Protein AF-A0A2R9SRI8-F1 (afdb_monomer_lite)

Organism: NCBI:txid715225

InterPro domains:
  IPR007793 DivIVA [PF05103] (25-74)
  IPR007793 DivIVA [PTHR35794] (22-74)
  IPR019933 DivIVA domain [TIGR03544] (25-56)

Foldseek 3Di:
DDPVVVVVVVVLVVVCVVVVNDDALVNLVPDDDDDDPDDDDPVVVVVVSVVVSVVRVVVSVVVVVVVVVVVVVVVVVVVVVVDPDPPPDDDPDDDDDD

Structure (mmCIF, N/CA/C/O backbone):
data_AF-A0A2R9SRI8-F1
#
_entry.id   AF-A0A2R9SRI8-F1
#
loop_
_atom_site.group_PDB
_atom_site.id
_atom_site.type_symbol
_atom_site.label_atom_id
_atom_site.label_alt_id
_atom_site.label_comp_id
_atom_site.label_asym_id
_atom_site.label_entity_id
_atom_site.label_seq_id
_atom_site.pdbx_PDB_ins_code
_atom_site.Cartn_x
_atom_site.Cartn_y
_atom_site.Cartn_z
_atom_site.occupancy
_atom_site.B_iso_or_equiv
_atom_site.auth_seq_id
_atom_site.auth_comp_id
_atom_site.auth_asym_id
_atom_site.auth_atom_id
_atom_site.pdbx_PDB_model_num
ATOM 1 N N . MET A 1 1 ? 5.741 17.130 6.242 1.00 59.75 1 MET A N 1
ATOM 2 C CA . MET A 1 1 ? 5.419 16.284 5.076 1.00 59.75 1 MET A CA 1
ATOM 3 C C . MET A 1 1 ? 6.100 16.893 3.873 1.00 59.75 1 MET A C 1
ATOM 5 O O . MET A 1 1 ? 5.688 17.956 3.423 1.00 59.75 1 MET A O 1
ATOM 9 N N . ASP A 1 2 ? 7.175 16.266 3.415 1.00 77.88 2 ASP A N 1
ATOM 10 C CA . ASP A 1 2 ? 8.057 16.846 2.404 1.00 77.88 2 ASP A CA 1
ATOM 11 C C . ASP A 1 2 ? 7.436 16.709 1.004 1.00 77.88 2 ASP A C 1
ATOM 13 O O . ASP A 1 2 ? 6.727 15.741 0.717 1.00 77.88 2 ASP A O 1
ATOM 17 N N . GLU A 1 3 ? 7.723 17.655 0.105 1.00 84.31 3 GLU A N 1
ATOM 18 C CA . GLU A 1 3 ? 7.235 17.682 -1.292 1.00 84.31 3 GLU A CA 1
ATOM 19 C C . GLU A 1 3 ? 7.416 16.334 -2.014 1.00 84.31 3 GLU A C 1
ATOM 21 O O . GLU A 1 3 ? 6.541 15.870 -2.746 1.00 84.31 3 GLU A O 1
ATOM 26 N N . HIS A 1 4 ? 8.542 15.663 -1.767 1.00 80.19 4 HIS A N 1
ATOM 27 C CA . HIS A 1 4 ? 8.849 14.359 -2.347 1.00 80.19 4 HIS A CA 1
ATOM 28 C C . HIS A 1 4 ? 7.878 13.256 -1.889 1.00 80.19 4 HIS A C 1
ATOM 30 O O . HIS A 1 4 ? 7.446 12.426 -2.691 1.00 80.19 4 HIS A O 1
ATOM 36 N N . MET A 1 5 ? 7.484 13.269 -0.615 1.00 75.50 5 MET A N 1
ATOM 37 C CA . MET A 1 5 ? 6.524 12.317 -0.054 1.00 75.50 5 MET A CA 1
ATOM 38 C C . MET A 1 5 ? 5.129 12.537 -0.642 1.00 75.50 5 MET A C 1
ATOM 40 O O . MET A 1 5 ? 4.447 11.581 -1.009 1.00 75.50 5 MET A O 1
ATOM 44 N N . LYS A 1 6 ? 4.751 13.805 -0.837 1.00 80.44 6 LYS A N 1
ATOM 45 C CA . LYS A 1 6 ? 3.485 14.189 -1.468 1.00 80.44 6 LYS A CA 1
ATOM 46 C C . LYS A 1 6 ? 3.392 13.706 -2.917 1.00 80.44 6 LYS A C 1
ATOM 48 O O . LYS A 1 6 ? 2.408 13.078 -3.290 1.00 80.44 6 LYS A O 1
ATOM 53 N N . ARG A 1 7 ? 4.454 13.888 -3.711 1.00 84.69 7 ARG A N 1
ATOM 54 C CA . ARG A 1 7 ? 4.509 13.399 -5.104 1.00 84.69 7 ARG A CA 1
ATOM 55 C C . ARG A 1 7 ? 4.381 11.882 -5.201 1.00 84.69 7 ARG A C 1
ATOM 57 O O . ARG A 1 7 ? 3.715 11.380 -6.106 1.00 84.69 7 ARG A O 1
ATOM 64 N N . ARG A 1 8 ? 5.009 11.148 -4.277 1.00 79.38 8 ARG A N 1
ATOM 65 C CA . ARG A 1 8 ? 4.876 9.686 -4.200 1.00 79.38 8 ARG A CA 1
ATOM 66 C C . ARG A 1 8 ? 3.438 9.277 -3.898 1.00 79.38 8 ARG A C 1
ATOM 68 O O . ARG A 1 8 ? 2.916 8.408 -4.592 1.00 79.38 8 ARG A O 1
ATOM 75 N N . LEU A 1 9 ? 2.795 9.942 -2.939 1.00 78.06 9 LEU A N 1
ATOM 76 C CA . LEU A 1 9 ? 1.401 9.682 -2.582 1.00 78.06 9 LEU A CA 1
ATOM 77 C C . LEU A 1 9 ? 0.446 10.002 -3.743 1.00 78.06 9 LEU A C 1
ATOM 79 O O . LEU A 1 9 ? -0.474 9.238 -4.018 1.00 78.06 9 LEU A O 1
ATOM 83 N N . ASP A 1 10 ? 0.689 11.082 -4.486 1.00 84.19 10 ASP A N 1
ATOM 84 C CA . ASP A 1 10 ? -0.118 11.439 -5.656 1.00 84.19 10 ASP A CA 1
ATOM 85 C C . ASP A 1 10 ? 0.041 10.428 -6.800 1.00 84.19 10 ASP A C 1
ATOM 87 O O . ASP A 1 10 ? -0.947 10.043 -7.436 1.00 84.19 10 ASP A O 1
ATOM 91 N N . LYS A 1 11 ? 1.271 9.945 -7.039 1.00 83.25 11 LYS A N 1
ATOM 92 C CA . LYS A 1 11 ? 1.541 8.864 -8.001 1.00 83.25 11 LYS A CA 1
ATOM 93 C C . LYS A 1 11 ? 0.811 7.585 -7.583 1.00 83.25 11 LYS A C 1
ATOM 95 O O . LYS A 1 11 ? 0.127 6.991 -8.415 1.00 83.25 11 LYS A O 1
ATOM 100 N N . GLN A 1 12 ? 0.890 7.215 -6.304 1.00 79.31 12 GLN A N 1
ATOM 101 C CA . GLN A 1 12 ? 0.188 6.064 -5.737 1.00 79.31 12 GLN A CA 1
ATOM 102 C C . GLN A 1 12 ? -1.330 6.182 -5.911 1.00 79.31 12 GLN A C 1
ATOM 104 O O . GLN A 1 12 ? -1.955 5.296 -6.492 1.00 79.31 12 GLN A O 1
ATOM 109 N N . LYS A 1 13 ? -1.927 7.311 -5.516 1.00 81.69 13 LYS A N 1
ATOM 110 C CA . LYS A 1 13 ? -3.370 7.558 -5.659 1.00 81.69 13 LYS A CA 1
ATOM 111 C C . LYS A 1 13 ? -3.828 7.537 -7.115 1.00 81.69 13 LYS A C 1
ATOM 113 O O . LYS A 1 13 ? -4.921 7.059 -7.416 1.00 81.69 13 LYS A O 1
ATOM 118 N N . LYS A 1 14 ? -3.013 8.054 -8.040 1.00 85.31 14 LYS A N 1
ATOM 119 C CA . LYS A 1 14 ? -3.307 7.998 -9.478 1.00 85.31 14 LYS A CA 1
ATOM 120 C C . LYS A 1 14 ? -3.296 6.559 -9.999 1.00 85.31 14 LYS A C 1
ATOM 122 O O . LYS A 1 14 ? -4.216 6.190 -10.725 1.00 85.31 14 LYS A O 1
ATOM 127 N N . LEU A 1 15 ? -2.296 5.766 -9.612 1.00 81.56 15 LEU A N 1
ATOM 128 C CA . LEU A 1 15 ? -2.197 4.349 -9.972 1.00 81.56 15 LEU A CA 1
ATOM 129 C C . LEU A 1 15 ? -3.392 3.553 -9.444 1.00 81.56 15 LEU A C 1
ATOM 131 O O . LEU A 1 15 ? -4.014 2.814 -10.200 1.00 81.56 15 LEU A O 1
ATOM 135 N N . PHE A 1 16 ? -3.769 3.763 -8.183 1.00 82.06 16 PHE A N 1
ATOM 136 C CA . PHE A 1 16 ? -4.883 3.051 -7.556 1.00 82.06 16 PHE A CA 1
ATOM 137 C C . PHE A 1 16 ? -6.209 3.342 -8.256 1.00 82.06 16 PHE A C 1
ATOM 139 O O . PHE A 1 16 ? -6.934 2.411 -8.599 1.00 82.06 16 PHE A O 1
ATOM 146 N N . ARG A 1 17 ? -6.473 4.608 -8.606 1.00 83.94 17 ARG A N 1
ATOM 147 C CA . ARG A 1 17 ? -7.649 4.966 -9.416 1.00 83.94 17 ARG A CA 1
ATOM 148 C C . ARG A 1 17 ? -7.664 4.286 -10.783 1.00 83.94 17 ARG A C 1
ATOM 150 O O . ARG A 1 17 ? -8.725 3.868 -11.230 1.00 83.94 17 ARG A O 1
ATOM 157 N N . GLN A 1 18 ? -6.514 4.181 -11.447 1.00 83.62 18 GLN A N 1
ATOM 158 C CA . GLN A 1 18 ? -6.421 3.550 -12.765 1.00 83.62 18 GLN A CA 1
ATOM 159 C C . GLN A 1 18 ? -6.640 2.030 -12.703 1.00 83.62 18 GLN A C 1
ATOM 161 O O . GLN A 1 18 ? -7.193 1.458 -13.637 1.00 83.62 18 GLN A O 1
ATOM 166 N N . LEU A 1 19 ? -6.237 1.394 -11.601 1.00 81.50 19 LEU A N 1
ATOM 167 C CA . LEU A 1 19 ? -6.412 -0.040 -11.356 1.00 81.50 19 LEU A CA 1
ATOM 168 C C . LEU A 1 19 ? -7.759 -0.387 -10.697 1.00 81.50 19 LEU A C 1
ATOM 170 O O . LEU A 1 19 ? -8.041 -1.560 -10.475 1.00 81.50 19 LEU A O 1
ATOM 174 N N . GLY A 1 20 ? -8.593 0.608 -10.377 1.00 84.12 20 GLY A N 1
ATOM 175 C CA . GLY A 1 20 ? -9.874 0.402 -9.694 1.00 84.12 20 GLY A CA 1
ATOM 176 C C . GLY A 1 20 ? -9.751 0.051 -8.205 1.00 84.12 20 GLY A C 1
ATOM 177 O O . GLY A 1 20 ? -10.713 -0.432 -7.613 1.00 84.12 20 GLY A O 1
ATOM 178 N N . ILE A 1 21 ? -8.593 0.298 -7.588 1.00 85.81 21 ILE A N 1
ATOM 179 C CA . ILE A 1 21 ? -8.342 0.059 -6.162 1.00 85.81 21 ILE A CA 1
ATOM 180 C C . ILE A 1 21 ? -8.866 1.256 -5.360 1.00 85.81 21 ILE A C 1
ATOM 182 O O . ILE A 1 21 ? -8.500 2.402 -5.624 1.00 85.81 21 ILE A O 1
ATOM 186 N N . GLN A 1 22 ? -9.735 0.990 -4.382 1.00 81.75 22 GLN A N 1
ATOM 187 C CA . GLN A 1 22 ? -10.434 2.032 -3.617 1.0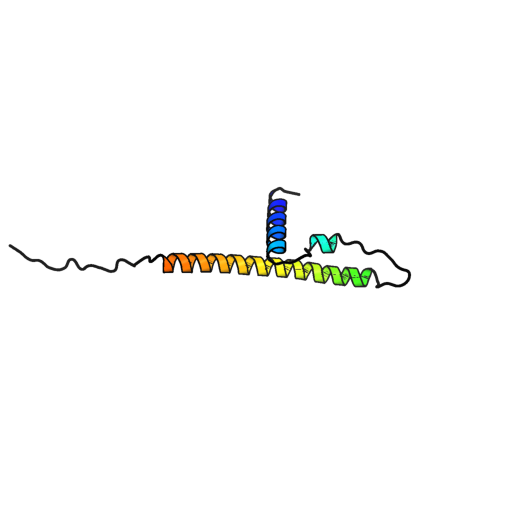0 81.75 22 GLN A CA 1
ATOM 188 C C . GLN A 1 22 ? -9.812 2.352 -2.253 1.00 81.75 22 GLN A C 1
ATOM 190 O O . GLN A 1 22 ? -10.100 3.412 -1.702 1.00 81.75 22 GLN A O 1
ATOM 195 N N . LEU A 1 23 ? -8.981 1.462 -1.711 1.00 85.56 23 LEU A N 1
ATOM 196 C CA . LEU A 1 23 ? -8.376 1.601 -0.386 1.00 85.56 23 LEU A CA 1
ATOM 197 C C . LEU A 1 23 ? -6.857 1.736 -0.514 1.00 85.56 23 LEU A C 1
ATOM 199 O O . LEU A 1 23 ? -6.237 1.041 -1.318 1.00 85.56 23 LEU A O 1
ATOM 203 N N . ASP A 1 24 ? -6.266 2.631 0.274 1.00 84.44 24 ASP A N 1
ATOM 204 C CA . ASP A 1 24 ? -4.822 2.721 0.490 1.00 84.44 24 ASP A CA 1
ATOM 205 C C . ASP A 1 24 ? -4.495 2.547 1.979 1.00 84.44 24 ASP A C 1
ATOM 207 O O . ASP A 1 24 ? -5.368 2.682 2.838 1.00 84.44 24 ASP A O 1
ATOM 211 N N . ALA A 1 25 ? -3.235 2.220 2.278 1.00 86.88 25 ALA A N 1
ATOM 212 C CA . ALA A 1 25 ? -2.755 2.004 3.645 1.00 86.88 25 ALA A CA 1
ATOM 213 C C . ALA A 1 25 ? -3.121 3.172 4.581 1.00 86.88 25 ALA A C 1
ATOM 215 O O . ALA A 1 25 ? -3.558 2.960 5.708 1.00 86.88 25 ALA A O 1
ATOM 216 N N . LEU A 1 26 ? -3.029 4.408 4.076 1.00 86.00 26 LEU A N 1
ATOM 217 C CA . LEU A 1 26 ? -3.376 5.612 4.826 1.00 86.00 26 LEU A CA 1
ATOM 218 C C . LEU A 1 26 ? -4.878 5.688 5.139 1.00 86.00 26 LEU A C 1
ATOM 220 O O . LEU A 1 26 ? -5.251 5.937 6.278 1.00 86.00 26 LEU A O 1
ATOM 224 N N . SER A 1 27 ? -5.745 5.432 4.157 1.00 88.38 27 SER A N 1
ATOM 225 C CA . SER A 1 27 ? -7.204 5.459 4.338 1.00 88.38 27 SER A CA 1
ATOM 226 C C . SER A 1 27 ? -7.694 4.363 5.280 1.00 88.38 27 SER A C 1
ATOM 228 O O . SER A 1 27 ? -8.726 4.544 5.922 1.00 88.38 27 SER A O 1
ATOM 230 N N . ILE A 1 28 ? -6.991 3.226 5.334 1.00 89.12 28 ILE A N 1
ATOM 231 C CA . ILE A 1 28 ? -7.282 2.137 6.273 1.00 89.12 28 ILE A CA 1
ATOM 232 C C . ILE A 1 28 ? -6.853 2.550 7.684 1.00 89.12 28 ILE A C 1
ATOM 234 O O . ILE A 1 28 ? -7.649 2.423 8.607 1.00 89.12 28 ILE A O 1
ATOM 238 N N . HIS A 1 29 ? -5.658 3.126 7.837 1.00 88.00 29 HIS A N 1
ATOM 239 C CA . HIS A 1 29 ? -5.156 3.608 9.125 1.00 88.00 29 HIS A CA 1
ATOM 240 C C . HIS A 1 29 ? -5.999 4.755 9.716 1.00 88.00 29 HIS A C 1
ATOM 242 O O . HIS A 1 29 ? -6.252 4.798 10.913 1.00 88.00 29 HIS A O 1
ATOM 248 N N . GLU A 1 30 ? -6.487 5.679 8.884 1.00 88.06 30 GLU A N 1
ATOM 249 C CA . GLU A 1 30 ? -7.335 6.800 9.324 1.00 88.06 30 GLU A CA 1
ATOM 250 C C . GLU A 1 30 ? -8.807 6.393 9.567 1.00 88.06 30 GLU A C 1
ATOM 252 O O . GLU A 1 30 ? -9.643 7.221 9.959 1.00 88.06 30 GLU A O 1
ATOM 257 N N . LYS A 1 31 ? -9.171 5.127 9.311 1.00 89.25 31 LYS A N 1
ATOM 258 C CA . LYS A 1 31 ? -10.554 4.658 9.390 1.00 89.25 31 LYS A CA 1
ATOM 259 C C . LYS A 1 31 ? -10.990 4.468 10.840 1.00 89.25 31 LYS A C 1
ATOM 261 O O . LYS A 1 31 ? -10.614 3.512 11.498 1.00 89.25 31 LYS A O 1
ATOM 266 N N . ASN A 1 32 ? -11.912 5.315 11.292 1.00 85.94 32 ASN A N 1
ATOM 267 C CA . ASN A 1 32 ? -12.579 5.140 12.582 1.00 85.94 32 ASN A CA 1
ATOM 268 C C . ASN A 1 32 ? -13.928 4.420 12.427 1.00 85.94 32 ASN A C 1
ATOM 270 O O . ASN A 1 32 ? -14.764 4.810 11.600 1.00 85.94 32 ASN A O 1
ATOM 274 N N . PHE A 1 33 ? -14.160 3.392 13.247 1.00 87.88 33 PHE A N 1
ATOM 275 C CA . PHE A 1 33 ? -15.424 2.656 13.314 1.00 87.88 33 PHE A CA 1
ATOM 276 C C . PHE A 1 33 ? -16.281 3.141 14.488 1.00 87.88 33 PHE A C 1
ATOM 278 O O . PHE A 1 33 ? -15.776 3.470 15.558 1.00 87.88 33 PHE A O 1
ATOM 285 N N . SER A 1 34 ? -17.601 3.209 14.294 1.00 85.44 34 SER A N 1
ATOM 286 C CA . SER A 1 34 ? -18.528 3.586 15.362 1.00 85.44 34 SER A CA 1
ATOM 287 C C . SER A 1 34 ? -18.885 2.388 16.239 1.00 85.44 34 SER A C 1
ATOM 289 O O . SER A 1 34 ? -19.266 1.326 15.743 1.00 85.44 34 SER A O 1
ATOM 291 N N . ASN A 1 35 ? -18.825 2.584 17.555 1.00 83.88 35 ASN A N 1
ATOM 292 C CA . ASN A 1 35 ? -19.198 1.553 18.518 1.00 83.88 35 ASN A CA 1
ATOM 293 C C . ASN A 1 35 ? -20.715 1.347 18.549 1.00 83.88 35 ASN A C 1
ATOM 295 O O . ASN A 1 35 ? -21.494 2.298 18.634 1.00 83.88 35 ASN A O 1
ATOM 299 N N . 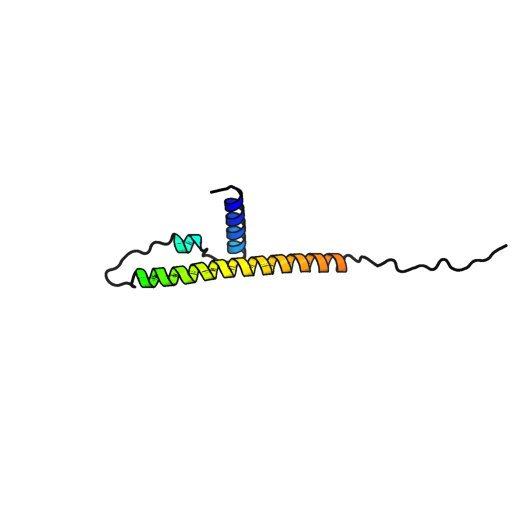LYS A 1 36 ? -21.137 0.082 18.510 1.00 87.50 36 LYS A N 1
ATOM 300 C CA . LYS A 1 36 ? -22.530 -0.350 18.678 1.00 87.50 36 LYS A CA 1
ATOM 301 C C . LYS A 1 36 ? -22.619 -1.333 19.844 1.00 87.50 36 LYS A C 1
ATOM 303 O O . LYS A 1 36 ? -21.647 -2.004 20.161 1.00 87.50 36 LYS A O 1
ATOM 308 N N . LEU A 1 37 ? -23.807 -1.447 20.449 1.00 80.06 37 LEU A N 1
ATOM 309 C CA . LEU A 1 37 ? -24.078 -2.301 21.624 1.00 80.06 37 LEU A CA 1
ATOM 310 C C . LEU A 1 37 ? -23.695 -3.786 21.418 1.00 80.06 37 LEU A C 1
ATOM 312 O O . LEU A 1 37 ? -23.471 -4.514 22.378 1.00 80.06 37 LEU A O 1
ATOM 316 N N . ARG A 1 38 ? -23.626 -4.234 20.161 1.00 86.38 38 ARG A N 1
ATOM 317 C CA . ARG A 1 38 ? -22.921 -5.443 19.729 1.00 86.38 38 ARG A CA 1
ATOM 318 C C . ARG A 1 38 ? -21.977 -5.056 18.598 1.00 86.38 38 ARG A C 1
ATOM 320 O O . ARG A 1 38 ? -22.408 -4.384 17.659 1.00 86.38 38 ARG A O 1
ATOM 327 N N . GLY A 1 39 ? -20.735 -5.503 18.684 1.00 85.62 39 GLY A N 1
ATOM 328 C CA . GLY A 1 39 ? -19.693 -5.244 17.702 1.00 85.62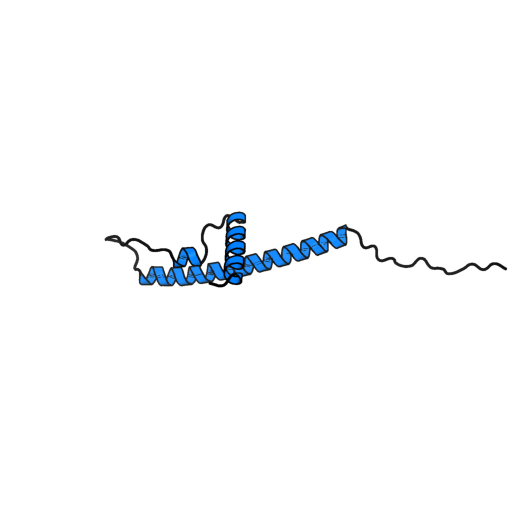 39 GLY A CA 1
ATOM 329 C C . GLY A 1 39 ? -18.531 -6.209 17.886 1.00 85.62 39 GLY A C 1
ATOM 330 O O . GLY A 1 39 ? -18.539 -7.013 18.819 1.00 85.62 39 GLY A O 1
ATOM 331 N N . TYR A 1 40 ? -17.576 -6.127 16.968 1.00 89.19 40 TYR A N 1
ATOM 332 C CA . TYR A 1 40 ? -16.287 -6.793 17.101 1.00 89.19 40 TYR A CA 1
ATOM 333 C C . TYR A 1 40 ? -15.445 -6.102 18.174 1.00 89.19 40 TYR A C 1
ATOM 335 O O . TYR A 1 40 ? -15.670 -4.924 18.472 1.00 89.19 40 TYR A O 1
ATOM 343 N N . ASP A 1 41 ? -14.508 -6.848 18.750 1.00 89.69 41 ASP A N 1
ATOM 344 C CA . ASP A 1 41 ? -13.516 -6.281 19.653 1.00 89.69 41 ASP A CA 1
ATOM 345 C C . ASP A 1 41 ? -12.637 -5.286 18.880 1.00 89.69 41 ASP A C 1
ATOM 347 O O . ASP A 1 41 ? -12.224 -5.560 17.752 1.00 89.69 41 ASP A O 1
ATOM 351 N N . GLN A 1 42 ? -12.404 -4.109 19.460 1.00 89.56 42 GLN A N 1
ATOM 352 C CA . GLN A 1 42 ? -11.609 -3.070 18.808 1.00 89.56 42 GLN A CA 1
ATOM 353 C C . GLN A 1 42 ? -10.156 -3.513 18.625 1.00 89.56 42 GLN A C 1
ATOM 355 O O . GLN A 1 42 ? -9.596 -3.276 17.563 1.00 89.56 42 GLN A O 1
ATOM 360 N N . GLU A 1 43 ? -9.574 -4.202 19.608 1.00 90.62 43 GLU A N 1
ATOM 361 C CA . GLU A 1 43 ? -8.178 -4.645 19.554 1.00 90.62 43 GLU A CA 1
ATOM 362 C C . GLU A 1 43 ? -7.982 -5.738 18.495 1.00 90.62 43 GLU A C 1
ATOM 364 O O . GLU A 1 43 ? -6.989 -5.736 17.768 1.00 90.62 43 GLU A O 1
ATOM 369 N N . GLU A 1 44 ? -8.952 -6.649 18.356 1.00 93.31 44 GLU A N 1
ATOM 370 C CA . GLU A 1 44 ? -8.929 -7.687 17.316 1.00 93.31 44 GLU A CA 1
ATOM 371 C C . GLU A 1 44 ? -9.051 -7.074 15.914 1.00 93.31 44 GLU A C 1
ATOM 373 O O . GLU A 1 44 ? -8.329 -7.462 14.992 1.00 93.31 44 GLU A O 1
ATOM 378 N N . VAL A 1 45 ? -9.939 -6.087 15.754 1.00 91.69 45 VAL A N 1
ATOM 379 C CA . VAL A 1 45 ? -10.094 -5.359 14.491 1.00 91.69 45 VAL A CA 1
ATOM 380 C C . VAL A 1 45 ? -8.829 -4.577 14.162 1.00 91.69 45 VAL A C 1
ATOM 382 O O . VAL A 1 45 ? -8.364 -4.668 13.031 1.00 91.69 45 VAL A O 1
ATOM 385 N N . ASP A 1 46 ? -8.247 -3.859 15.119 1.00 90.75 46 ASP A N 1
ATOM 386 C CA . ASP A 1 46 ? -7.041 -3.061 14.891 1.00 90.75 46 ASP A CA 1
ATOM 387 C C . ASP A 1 46 ? -5.848 -3.951 14.518 1.00 90.75 46 ASP A C 1
ATOM 389 O O . ASP A 1 46 ? -5.184 -3.688 13.516 1.00 90.75 46 ASP A O 1
ATOM 393 N N . SER A 1 47 ? -5.642 -5.071 15.224 1.00 94.38 47 SER A N 1
ATOM 394 C CA . SER A 1 47 ? -4.598 -6.047 14.876 1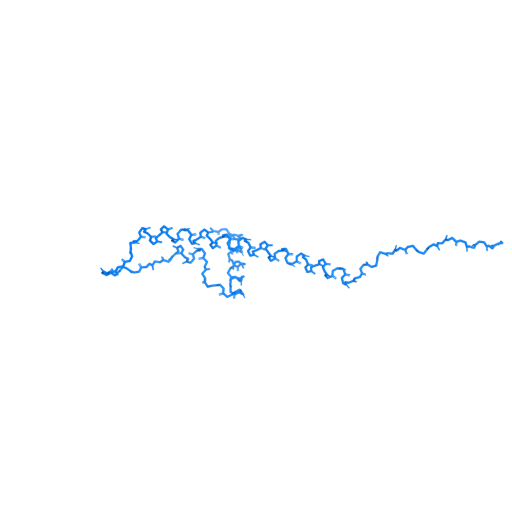.00 94.38 47 SER A CA 1
ATOM 395 C C . SER A 1 47 ? -4.777 -6.592 13.458 1.00 94.38 47 SER A C 1
ATOM 397 O O . SER A 1 47 ? -3.805 -6.739 12.718 1.00 94.38 47 SER A O 1
ATOM 399 N N . PHE A 1 48 ? -6.016 -6.878 13.050 1.00 94.44 48 PHE A N 1
ATOM 400 C CA . PHE A 1 48 ? -6.297 -7.316 11.686 1.00 94.44 48 PHE A CA 1
ATOM 401 C C . PHE A 1 48 ? -6.041 -6.200 10.662 1.00 94.44 48 PHE A C 1
ATOM 403 O O . PHE A 1 48 ? -5.486 -6.448 9.592 1.00 94.44 48 PHE A O 1
ATOM 410 N N . LEU A 1 49 ? -6.424 -4.958 10.969 1.00 94.25 49 LEU A N 1
ATOM 411 C CA . LEU A 1 49 ? -6.199 -3.820 10.079 1.00 94.25 49 LEU A CA 1
ATOM 412 C C . LEU A 1 49 ? -4.710 -3.513 9.909 1.00 94.25 49 LEU A C 1
ATOM 414 O O . LEU A 1 49 ? -4.314 -3.161 8.800 1.00 94.25 49 LEU A O 1
ATOM 418 N N . ASP A 1 50 ? -3.883 -3.715 10.934 1.00 92.94 50 ASP A N 1
ATOM 419 C CA . ASP A 1 50 ? -2.425 -3.591 10.838 1.00 92.94 50 ASP A CA 1
ATOM 420 C C . ASP A 1 50 ? -1.813 -4.614 9.865 1.00 92.94 50 ASP A C 1
ATOM 422 O O . ASP A 1 50 ? -0.914 -4.278 9.085 1.00 92.94 50 ASP A O 1
ATOM 426 N N . GLU A 1 51 ? -2.310 -5.854 9.854 1.00 95.19 51 GLU A N 1
ATOM 427 C CA . GLU A 1 51 ? -1.910 -6.870 8.868 1.00 95.19 51 GLU A CA 1
ATOM 428 C C . GLU A 1 51 ? -2.364 -6.483 7.454 1.00 95.19 51 GLU A C 1
ATOM 430 O O . GLU A 1 51 ? -1.576 -6.519 6.504 1.00 95.19 51 GLU A O 1
ATOM 435 N N . VAL A 1 52 ? -3.611 -6.023 7.311 1.00 93.12 52 VAL A N 1
ATOM 436 C CA . VAL A 1 52 ? -4.143 -5.562 6.022 1.00 93.12 52 VAL A CA 1
ATOM 437 C C . VAL A 1 52 ? -3.348 -4.361 5.500 1.00 93.12 52 VAL A C 1
ATOM 439 O O . VAL A 1 52 ? -3.047 -4.301 4.308 1.00 93.12 52 VAL A O 1
ATOM 442 N N . ILE A 1 53 ? -2.963 -3.416 6.359 1.00 91.62 53 ILE A N 1
ATOM 443 C CA . ILE A 1 53 ? -2.128 -2.269 5.982 1.00 91.62 53 ILE A CA 1
ATOM 444 C C . ILE A 1 53 ? -0.794 -2.750 5.401 1.00 91.62 53 ILE A C 1
ATOM 446 O O . ILE A 1 53 ? -0.421 -2.319 4.306 1.00 91.62 53 ILE A O 1
ATOM 450 N N . GLN A 1 54 ? -0.115 -3.682 6.078 1.00 92.88 54 GLN A N 1
ATOM 451 C CA . GLN A 1 54 ? 1.149 -4.253 5.600 1.00 92.88 54 GLN A CA 1
ATOM 452 C C . GLN A 1 54 ? 0.999 -4.924 4.231 1.00 92.88 54 GLN A C 1
ATOM 454 O O . GLN A 1 54 ? 1.847 -4.746 3.351 1.00 92.88 54 GLN A O 1
ATOM 459 N N . ASP A 1 55 ? -0.085 -5.664 4.015 1.00 92.06 55 ASP A N 1
ATOM 460 C CA . ASP A 1 55 ? -0.344 -6.310 2.730 1.00 92.06 55 ASP A CA 1
ATOM 461 C C . ASP A 1 55 ? -0.620 -5.295 1.618 1.00 92.06 55 ASP A C 1
ATOM 463 O O . ASP A 1 55 ? -0.099 -5.435 0.510 1.00 92.06 55 ASP A O 1
ATOM 467 N N . TYR A 1 56 ? -1.359 -4.220 1.899 1.00 89.19 56 TYR A N 1
ATOM 468 C CA . TYR A 1 56 ? -1.585 -3.146 0.927 1.00 89.19 56 TYR A CA 1
ATOM 469 C C . TYR A 1 56 ? -0.292 -2.410 0.549 1.00 89.19 56 TYR A C 1
ATOM 471 O O . TYR A 1 56 ? -0.118 -2.029 -0.615 1.00 89.19 56 TYR A O 1
ATOM 479 N N . GLU A 1 57 ? 0.644 -2.245 1.486 1.00 87.25 57 GLU A N 1
ATOM 480 C CA . GLU A 1 57 ? 1.980 -1.723 1.183 1.00 87.25 57 GLU A CA 1
ATOM 481 C C . GLU A 1 57 ? 2.780 -2.680 0.291 1.00 87.25 57 GLU A C 1
ATOM 483 O O . GLU A 1 57 ? 3.384 -2.248 -0.700 1.00 87.25 57 GLU A O 1
ATOM 488 N N . ARG A 1 58 ? 2.741 -3.986 0.584 1.00 90.62 58 ARG A N 1
ATOM 489 C CA . ARG A 1 58 ? 3.390 -5.019 -0.239 1.00 90.62 58 ARG A CA 1
ATOM 490 C C . ARG A 1 58 ? 2.801 -5.070 -1.644 1.00 90.62 58 ARG A C 1
ATOM 492 O O . ARG A 1 58 ? 3.559 -5.053 -2.611 1.00 90.62 58 ARG A O 1
ATOM 499 N N . PHE A 1 59 ? 1.475 -5.054 -1.779 1.00 87.38 59 PHE A N 1
ATOM 500 C CA . PHE A 1 59 ? 0.809 -5.017 -3.080 1.00 87.38 59 PHE A CA 1
ATOM 501 C C . PHE A 1 59 ? 1.208 -3.783 -3.879 1.00 87.38 59 PHE A C 1
ATOM 503 O O . PHE A 1 59 ? 1.499 -3.901 -5.068 1.00 87.38 59 PHE A O 1
ATOM 510 N N . TYR A 1 60 ? 1.286 -2.613 -3.242 1.00 84.81 60 TYR A N 1
ATOM 511 C CA . TYR A 1 60 ? 1.757 -1.407 -3.916 1.00 84.81 60 TYR A CA 1
ATOM 512 C C . TYR A 1 60 ? 3.189 -1.564 -4.443 1.00 84.81 60 TYR A C 1
ATOM 514 O O . TYR A 1 60 ? 3.449 -1.246 -5.606 1.00 84.81 60 TYR A O 1
ATOM 522 N N . ALA A 1 61 ? 4.106 -2.084 -3.622 1.00 87.81 61 ALA A N 1
ATOM 523 C CA . ALA A 1 61 ? 5.486 -2.322 -4.034 1.00 87.81 61 ALA A CA 1
ATOM 524 C C . ALA A 1 61 ? 5.568 -3.304 -5.215 1.00 87.81 61 ALA A C 1
ATOM 526 O O . ALA A 1 61 ? 6.243 -3.018 -6.203 1.00 87.81 61 ALA A O 1
ATOM 527 N N . THR A 1 62 ? 4.832 -4.419 -5.155 1.00 89.25 62 THR A N 1
ATOM 528 C CA . THR A 1 62 ? 4.792 -5.421 -6.229 1.00 89.25 62 THR A CA 1
ATOM 529 C C . THR A 1 62 ? 4.193 -4.867 -7.518 1.00 89.25 62 THR A C 1
ATOM 531 O O . THR A 1 62 ? 4.741 -5.099 -8.591 1.00 89.25 62 THR A O 1
ATOM 534 N N . ILE A 1 63 ? 3.091 -4.118 -7.437 1.00 87.50 63 ILE A N 1
ATOM 535 C CA . ILE A 1 63 ? 2.462 -3.502 -8.612 1.00 87.50 63 ILE A CA 1
ATOM 536 C C . ILE A 1 63 ? 3.408 -2.482 -9.246 1.00 87.50 63 ILE A C 1
ATOM 538 O O . ILE A 1 63 ? 3.541 -2.467 -10.468 1.00 87.50 63 ILE A O 1
ATOM 542 N N . SER A 1 64 ? 4.079 -1.652 -8.440 1.00 86.12 64 SER A N 1
ATOM 543 C CA . SER A 1 64 ? 5.046 -0.681 -8.959 1.00 86.12 64 SER A CA 1
ATOM 544 C C . SER A 1 64 ? 6.198 -1.380 -9.679 1.00 86.12 64 SER A C 1
ATOM 546 O O . SER A 1 64 ? 6.485 -1.031 -10.818 1.00 86.12 64 SER A O 1
ATOM 548 N N . ASP A 1 65 ? 6.805 -2.393 -9.056 1.00 90.19 65 ASP A N 1
ATOM 549 C CA . ASP A 1 65 ? 7.906 -3.164 -9.650 1.00 90.19 65 ASP A CA 1
ATOM 550 C C . ASP A 1 65 ? 7.479 -3.867 -10.950 1.00 90.19 65 ASP A C 1
ATOM 552 O O . ASP A 1 65 ? 8.184 -3.824 -11.958 1.00 90.19 65 ASP A O 1
ATOM 556 N N . LEU A 1 66 ? 6.283 -4.463 -10.968 1.00 89.56 66 LEU A N 1
ATOM 557 C CA . LEU A 1 66 ? 5.743 -5.107 -12.163 1.00 89.56 66 LEU A CA 1
ATOM 558 C C . LEU A 1 66 ? 5.501 -4.097 -13.294 1.00 89.56 66 LEU A C 1
ATOM 560 O O . LEU A 1 66 ? 5.794 -4.389 -14.452 1.00 89.56 66 LEU A O 1
ATOM 564 N N . MET A 1 67 ? 4.975 -2.913 -12.976 1.00 86.06 67 MET A N 1
ATOM 565 C CA . MET A 1 67 ? 4.750 -1.857 -13.961 1.00 86.06 67 MET A CA 1
ATOM 566 C C . MET A 1 67 ? 6.056 -1.290 -14.510 1.00 86.06 67 MET A C 1
ATOM 568 O O . MET A 1 67 ? 6.140 -1.073 -15.717 1.00 86.06 67 MET A O 1
ATOM 572 N N . ASP A 1 68 ? 7.064 -1.090 -13.662 1.00 89.00 68 ASP A N 1
ATOM 573 C CA . ASP A 1 68 ? 8.382 -0.610 -14.081 1.00 89.00 68 ASP A CA 1
ATOM 574 C C . ASP A 1 68 ? 9.041 -1.631 -15.030 1.00 89.00 68 ASP A C 1
ATOM 576 O O . ASP A 1 68 ? 9.461 -1.273 -16.133 1.00 89.00 68 ASP A O 1
ATOM 580 N N . LYS A 1 69 ? 9.001 -2.928 -14.686 1.00 90.62 69 LYS A N 1
ATOM 581 C CA . LYS A 1 69 ? 9.453 -4.024 -15.568 1.00 90.62 69 LYS A CA 1
ATOM 582 C C . LYS A 1 69 ? 8.675 -4.083 -16.878 1.00 90.62 69 LYS A C 1
ATOM 584 O O . LYS A 1 69 ? 9.257 -4.290 -17.941 1.00 90.62 69 LYS A O 1
ATOM 589 N N . TRP A 1 70 ? 7.355 -3.908 -16.827 1.00 89.19 70 TRP A N 1
ATOM 590 C CA . TRP A 1 70 ? 6.525 -3.898 -18.030 1.00 89.19 70 TRP A CA 1
ATOM 591 C C . TRP A 1 70 ? 6.881 -2.718 -18.940 1.00 89.19 70 TRP A C 1
ATOM 593 O O . TRP A 1 70 ? 7.012 -2.897 -20.149 1.00 89.19 70 TRP A O 1
ATOM 603 N N . GLN A 1 71 ? 7.093 -1.526 -18.376 1.00 88.50 71 GLN A N 1
ATOM 604 C CA . GLN A 1 71 ? 7.531 -0.350 -19.129 1.00 88.50 71 GLN A CA 1
ATOM 605 C C . GLN A 1 71 ? 8.899 -0.565 -19.781 1.00 88.50 71 GLN A C 1
ATOM 607 O O . GLN A 1 71 ? 9.052 -0.275 -20.968 1.00 88.50 71 GLN A O 1
ATOM 612 N N . GLU A 1 72 ? 9.865 -1.117 -19.047 1.00 90.25 72 GLU A N 1
ATOM 613 C CA . GLU A 1 72 ? 11.189 -1.456 -19.575 1.00 90.25 72 GLU A CA 1
ATOM 614 C C . GLU A 1 72 ? 11.092 -2.447 -20.743 1.00 90.25 72 GLU A C 1
ATOM 616 O O . GLU A 1 72 ? 11.639 -2.208 -21.821 1.00 90.25 72 GLU A O 1
ATOM 621 N N . GLN A 1 73 ? 10.304 -3.514 -20.588 1.00 88.88 73 GLN A N 1
ATOM 622 C CA . GLN A 1 73 ? 10.067 -4.480 -21.662 1.00 88.88 73 GLN A CA 1
ATOM 623 C C . GLN A 1 73 ? 9.408 -3.846 -22.892 1.00 88.88 73 GLN A C 1
ATOM 625 O O . GLN A 1 73 ? 9.782 -4.173 -24.019 1.00 88.88 73 GLN A O 1
ATOM 630 N N . GLN A 1 74 ? 8.448 -2.934 -22.714 1.00 88.56 74 GLN A N 1
ATOM 631 C CA . GLN A 1 74 ? 7.820 -2.228 -23.836 1.00 88.56 74 GLN A CA 1
ATOM 632 C C . GLN A 1 74 ? 8.819 -1.350 -24.599 1.00 88.56 74 GLN A C 1
ATOM 634 O O . GLN A 1 74 ? 8.742 -1.281 -25.826 1.00 88.56 74 GLN A O 1
ATOM 639 N N . ILE A 1 75 ? 9.765 -0.709 -23.903 1.00 87.00 75 ILE A N 1
ATOM 640 C CA . ILE A 1 75 ? 10.840 0.073 -24.531 1.00 87.00 75 ILE A CA 1
ATOM 641 C C . ILE A 1 75 ? 11.746 -0.849 -25.350 1.00 87.00 75 ILE A C 1
ATOM 643 O O . ILE A 1 75 ? 11.943 -0.603 -26.535 1.00 87.00 75 ILE A O 1
ATOM 647 N N . ILE A 1 76 ? 12.191 -1.966 -24.772 1.00 86.06 76 ILE A N 1
ATOM 648 C CA . ILE A 1 76 ? 13.029 -2.950 -25.474 1.00 86.06 76 ILE A CA 1
ATOM 649 C C . ILE A 1 76 ? 12.319 -3.483 -26.727 1.00 86.06 76 ILE A C 1
ATOM 651 O O . ILE A 1 76 ? 12.899 -3.526 -27.811 1.00 86.06 76 ILE A O 1
ATOM 655 N N . ILE A 1 77 ? 11.040 -3.860 -26.611 1.00 86.69 77 ILE A N 1
ATOM 656 C CA . ILE A 1 77 ? 10.242 -4.333 -27.751 1.00 86.69 77 ILE A CA 1
ATOM 657 C C . ILE A 1 77 ? 10.113 -3.240 -28.813 1.00 86.69 77 ILE A C 1
ATOM 659 O O . ILE A 1 77 ? 10.188 -3.542 -30.005 1.00 86.69 77 ILE A O 1
ATOM 663 N N . ARG A 1 78 ? 9.906 -1.983 -28.407 1.00 86.56 78 ARG A N 1
ATOM 664 C CA . ARG A 1 78 ? 9.838 -0.841 -29.322 1.00 86.56 78 ARG A CA 1
ATOM 665 C C . ARG A 1 78 ? 11.154 -0.661 -30.072 1.00 86.56 78 ARG A C 1
ATOM 667 O O . ARG A 1 78 ? 11.100 -0.512 -31.287 1.00 86.56 78 ARG A O 1
ATOM 674 N N . ASP A 1 79 ? 12.289 -0.706 -29.388 1.00 84.31 79 ASP A N 1
ATOM 675 C CA . ASP A 1 79 ? 13.609 -0.491 -29.989 1.00 84.31 79 ASP A CA 1
ATOM 676 C C . ASP A 1 79 ? 13.984 -1.627 -30.952 1.00 84.31 79 ASP A C 1
ATOM 678 O O . ASP A 1 79 ? 14.463 -1.380 -32.060 1.00 84.31 79 ASP A O 1
ATOM 682 N N . LEU A 1 80 ? 13.655 -2.874 -30.595 1.00 81.19 80 LEU A N 1
ATOM 683 C CA . LEU A 1 80 ? 13.804 -4.028 -31.486 1.00 81.19 80 LEU A CA 1
ATOM 684 C C . LEU A 1 80 ? 12.870 -3.941 -32.704 1.00 81.19 80 LEU A C 1
ATOM 686 O O . LEU A 1 80 ? 13.291 -4.216 -33.827 1.00 81.19 80 LEU A O 1
ATOM 690 N N . ARG A 1 81 ? 11.609 -3.524 -32.514 1.00 79.25 81 ARG A N 1
ATOM 691 C CA . ARG A 1 81 ? 10.646 -3.309 -33.612 1.00 79.25 81 ARG A CA 1
ATOM 692 C C . ARG A 1 81 ? 11.013 -2.126 -34.503 1.00 79.25 81 ARG A C 1
ATOM 694 O O . ARG A 1 81 ? 10.691 -2.157 -35.687 1.00 79.25 81 ARG A O 1
ATOM 701 N N . ALA A 1 82 ? 11.663 -1.102 -33.955 1.00 75.19 82 ALA A N 1
ATOM 702 C CA . ALA A 1 82 ? 12.137 0.060 -34.700 1.00 75.19 82 ALA A CA 1
ATOM 703 C C . ALA A 1 82 ? 13.348 -0.265 -35.592 1.00 75.19 82 ALA A C 1
ATOM 705 O O . ALA A 1 82 ? 13.710 0.554 -36.431 1.00 75.19 82 ALA A O 1
ATOM 706 N N . GLY A 1 83 ? 13.922 -1.468 -35.470 1.00 59.38 83 GLY A N 1
ATOM 707 C CA . GLY A 1 83 ? 14.888 -1.993 -36.420 1.00 59.38 83 GLY A CA 1
ATOM 708 C C . GLY A 1 83 ? 16.218 -1.255 -36.373 1.00 59.38 83 GLY A C 1
ATOM 709 O O . GLY A 1 83 ? 16.612 -0.623 -37.350 1.00 59.38 83 GLY A O 1
ATOM 710 N N . VAL A 1 84 ? 16.975 -1.418 -35.289 1.00 57.69 84 VAL A N 1
ATOM 711 C CA . VAL A 1 84 ? 18.432 -1.312 -35.413 1.00 57.69 84 VAL A CA 1
ATOM 712 C C . VAL A 1 84 ? 18.888 -2.554 -36.180 1.00 57.69 84 VAL A C 1
ATOM 714 O O . VAL A 1 84 ? 19.108 -3.615 -35.599 1.00 57.69 84 VAL A O 1
ATOM 717 N N . LYS A 1 85 ? 18.970 -2.449 -37.514 1.00 47.81 85 LYS A N 1
ATOM 718 C CA . LYS A 1 85 ? 19.806 -3.363 -38.299 1.00 47.81 85 LYS A CA 1
ATOM 719 C C . LYS A 1 85 ? 21.227 -3.217 -37.745 1.00 47.81 85 LYS A C 1
ATOM 721 O O . LYS A 1 85 ? 21.750 -2.105 -37.808 1.00 47.81 85 LYS A O 1
ATOM 726 N N . PRO A 1 86 ? 21.871 -4.275 -37.225 1.00 49.62 86 PRO A N 1
ATOM 727 C CA . PRO A 1 86 ? 23.315 -4.242 -37.146 1.00 49.62 86 PRO A CA 1
ATOM 728 C C . PRO A 1 86 ? 23.791 -4.162 -38.596 1.00 49.62 86 PRO A C 1
ATOM 730 O O . PRO A 1 86 ? 23.473 -5.030 -39.412 1.00 49.62 86 PRO A O 1
ATOM 733 N N . GLU A 1 87 ? 24.464 -3.073 -38.946 1.00 46.94 87 GLU A N 1
ATOM 734 C CA . GLU A 1 87 ? 25.200 -2.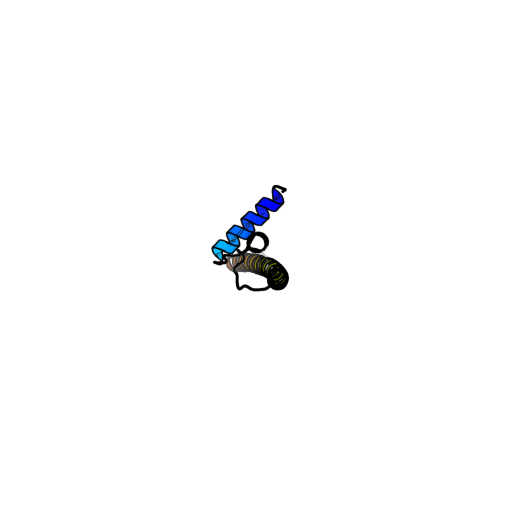968 -40.198 1.00 46.94 87 GLU A CA 1
ATOM 735 C C . GLU A 1 87 ? 26.323 -4.013 -40.164 1.00 46.94 87 GLU A C 1
ATOM 737 O O . GLU A 1 87 ? 27.445 -3.746 -39.748 1.00 46.94 87 GLU A O 1
ATOM 742 N N . ALA A 1 88 ? 25.993 -5.247 -40.542 1.00 48.66 88 ALA A N 1
ATOM 743 C CA . ALA A 1 88 ? 26.965 -6.264 -4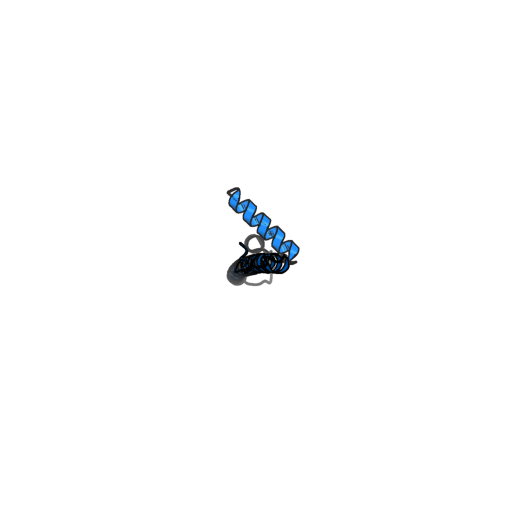0.888 1.00 48.66 88 ALA A CA 1
ATOM 744 C C . ALA A 1 88 ? 27.380 -6.034 -42.349 1.00 48.66 88 ALA A C 1
ATOM 746 O O . ALA A 1 88 ? 26.642 -6.348 -43.280 1.00 48.66 88 ALA A O 1
ATOM 747 N N . GLU A 1 89 ? 28.553 -5.422 -42.496 1.00 51.72 89 GLU A N 1
ATOM 748 C CA . GLU A 1 89 ? 29.572 -5.746 -43.497 1.00 51.72 89 GLU A CA 1
ATOM 749 C C . GLU A 1 89 ? 29.112 -5.831 -44.964 1.00 51.72 89 GLU A C 1
ATOM 751 O O . GLU A 1 89 ? 28.753 -6.889 -45.476 1.00 51.72 89 GLU A O 1
ATOM 756 N N . THR A 1 90 ? 29.287 -4.736 -45.715 1.00 45.81 90 THR A N 1
ATOM 757 C CA . THR A 1 90 ? 29.658 -4.883 -47.130 1.00 45.81 90 THR A CA 1
ATOM 758 C C . THR A 1 90 ? 31.176 -4.855 -47.218 1.00 45.81 90 THR A C 1
ATOM 760 O O . THR A 1 90 ? 31.808 -3.801 -47.191 1.00 45.81 90 THR A O 1
ATOM 763 N N . SER A 1 91 ? 31.738 -6.060 -47.273 1.00 51.56 91 SER A N 1
ATOM 764 C CA . SER A 1 91 ? 33.017 -6.386 -47.894 1.00 51.56 91 SER A CA 1
ATOM 765 C C . SER A 1 91 ? 33.389 -5.383 -48.998 1.00 51.56 91 SER A C 1
ATOM 767 O O . SER A 1 91 ? 32.821 -5.407 -50.087 1.00 51.56 91 SER A O 1
ATOM 769 N N . CYS A 1 92 ? 34.365 -4.514 -48.725 1.00 40.28 92 CYS A N 1
ATOM 770 C CA . CYS A 1 92 ? 35.175 -3.881 -49.762 1.00 40.28 92 CYS A CA 1
ATOM 771 C C . CYS A 1 92 ? 36.433 -4.737 -49.943 1.00 40.28 92 CYS A C 1
ATOM 773 O O . CYS A 1 92 ? 37.545 -4.349 -49.596 1.00 40.28 92 CYS A O 1
ATOM 775 N N . ALA A 1 93 ? 36.235 -5.962 -50.424 1.00 52.53 93 ALA A N 1
ATOM 776 C CA . ALA A 1 93 ? 37.290 -6.728 -51.052 1.00 52.53 93 ALA A CA 1
ATOM 777 C C . ALA A 1 93 ? 37.038 -6.715 -52.565 1.00 52.53 93 ALA A C 1
ATOM 779 O O . ALA A 1 93 ? 35.992 -7.160 -53.026 1.00 52.53 93 ALA A O 1
ATOM 780 N N . GLN A 1 94 ? 38.063 -6.259 -53.292 1.00 51.47 94 GLN A N 1
ATOM 781 C CA . GLN A 1 94 ? 38.374 -6.559 -54.697 1.00 51.47 94 GLN A CA 1
ATOM 782 C C . GLN A 1 94 ? 37.736 -5.684 -55.797 1.00 51.47 94 GLN A C 1
ATOM 784 O O . GLN A 1 94 ? 36.724 -6.023 -56.396 1.00 51.47 94 GLN A O 1
ATOM 789 N N . SER A 1 95 ? 38.473 -4.645 -56.203 1.00 48.62 95 SER A N 1
ATOM 790 C CA . SER A 1 95 ? 38.972 -4.494 -57.587 1.00 48.62 95 SER A CA 1
ATOM 791 C C . SER A 1 95 ? 40.149 -3.502 -57.530 1.00 48.62 95 SER A C 1
ATOM 793 O O . SER A 1 95 ? 39.960 -2.400 -57.038 1.00 48.62 95 SER A O 1
ATOM 795 N N . GLY A 1 96 ? 41.395 -3.808 -57.893 1.00 58.00 96 GLY A N 1
ATOM 796 C CA . GLY A 1 96 ? 41.794 -4.632 -59.025 1.00 58.00 96 GLY A CA 1
ATOM 797 C C . GLY A 1 96 ? 41.428 -3.918 -60.323 1.00 58.00 96 GLY A C 1
ATOM 798 O O . GLY A 1 96 ? 40.434 -4.295 -60.937 1.00 58.00 96 GLY A O 1
ATOM 799 N N . ARG A 1 97 ? 42.168 -2.859 -60.676 1.00 50.34 97 ARG A N 1
ATOM 800 C CA . ARG A 1 97 ? 42.303 -2.319 -62.037 1.00 50.34 97 ARG A CA 1
ATOM 801 C C . ARG A 1 97 ? 43.430 -1.280 -62.058 1.00 50.34 97 ARG A C 1
ATOM 803 O O . ARG A 1 97 ? 43.284 -0.233 -61.438 1.00 50.34 97 ARG A O 1
ATOM 810 N N . ASP A 1 98 ? 44.524 -1.704 -62.690 1.00 47.44 98 ASP A N 1
ATOM 811 C CA . ASP A 1 98 ? 45.448 -0.972 -63.574 1.00 47.44 98 ASP A CA 1
ATOM 812 C C . ASP A 1 98 ? 45.931 0.435 -63.186 1.00 47.44 98 ASP A C 1
ATOM 814 O O . ASP A 1 98 ? 45.117 1.384 -63.151 1.00 47.44 98 ASP A O 1
#

pLDDT: mean 80.38, std 14.2, range [40.28, 95.19]

Secondary structure (DSSP, 8-state):
--HHHHHHHHHHHHHHHHHT----HHHHHT-PPPP-SS---HHHHHHHHHHHHHHHHHHHHHHHHHHHHHHHHHHHHHHHHTT---------------

Sequence (98 aa):
MDEHMKRRLDKQKKLFRQLGIQLDALSIHEKNFSNKLRGYDQEEVDSFLDEVIQDYERFYATISDLMDKWQEQQIIIRDLRAGVKPEAETSCAQSGRD

Radius of gyration: 27.17 Å; chains: 1; bounding box: 70×25×85 Å